Protein AF-A0A9N9WF52-F1 (afdb_monomer)

Radius of gyration: 30.39 Å; Cα contacts (8 Å, |Δi|>4): 23; chains: 1; bounding box: 64×26×77 Å

Foldseek 3Di:
DVVVVVVVVVVVVVVVVVVVVVVVCVVVDPDDDPVVVVVVVVVVVVVVVVVVVVVVVVVVVVVVVVVVVVVCVVCVLPDDDPDDDDDPPDPQLVVVQCCCCVPVVPVPDDSVSDPDDDDPDDDDPDDDD

pLDDT: mean 79.46, std 14.53, range [33.12, 94.94]

Secondary structure (DSSP, 8-state):
-HHHHHHHHHHHHHHHHHHHHHHHHHHH--S---HHHHHHHHHHHHHHHHHHHHHHHHHHHHHHHHHHHHHHHHHTT-----SPPP-TT--HHHHHHHHHHHHH--TT--GGG-S----S---------

Structure (mmCIF, N/CA/C/O backbone):
data_AF-A0A9N9WF52-F1
#
_entry.id   AF-A0A9N9WF52-F1
#
loop_
_atom_site.group_PDB
_atom_site.id
_atom_site.type_symbol
_atom_site.label_atom_id
_atom_site.label_alt_id
_atom_site.label_comp_id
_atom_site.label_asym_id
_atom_site.label_entity_id
_atom_site.label_seq_id
_atom_site.pdbx_PDB_ins_code
_atom_site.Cartn_x
_atom_site.Cartn_y
_atom_site.Cartn_z
_atom_site.occupancy
_atom_site.B_iso_or_equiv
_atom_site.auth_seq_id
_atom_site.auth_comp_id
_atom_site.auth_asym_id
_atom_site.auth_atom_id
_atom_site.pdbx_PDB_model_num
ATOM 1 N N . MET A 1 1 ? 14.860 -6.849 -2.925 1.00 51.31 1 MET A N 1
ATOM 2 C CA . MET A 1 1 ? 15.514 -5.524 -3.019 1.00 51.31 1 MET A CA 1
ATOM 3 C C . MET A 1 1 ? 16.869 -5.654 -3.704 1.00 51.31 1 MET A C 1
ATOM 5 O O . MET A 1 1 ? 17.063 -4.982 -4.703 1.00 51.31 1 MET A O 1
ATOM 9 N N . GLU A 1 2 ? 17.735 -6.578 -3.273 1.00 57.31 2 GLU A N 1
ATOM 10 C CA . GLU A 1 2 ? 19.060 -6.817 -3.891 1.00 57.31 2 GLU A CA 1
ATOM 11 C C . GLU A 1 2 ? 19.000 -7.177 -5.386 1.00 57.31 2 GLU A C 1
ATOM 13 O O . GLU A 1 2 ? 19.694 -6.567 -6.188 1.00 57.31 2 GLU A O 1
ATOM 18 N N . VAL A 1 3 ? 18.075 -8.053 -5.795 1.00 67.62 3 VAL A N 1
ATOM 19 C CA . VAL A 1 3 ? 17.889 -8.436 -7.214 1.00 67.62 3 VAL A CA 1
ATOM 20 C C . VAL A 1 3 ? 17.524 -7.241 -8.114 1.00 67.62 3 VAL A C 1
ATOM 22 O O . VAL A 1 3 ? 17.918 -7.179 -9.277 1.00 67.62 3 VAL A O 1
ATOM 25 N N . LEU A 1 4 ? 16.783 -6.261 -7.583 1.00 61.62 4 LEU A N 1
ATOM 26 C CA . LEU A 1 4 ? 16.420 -5.049 -8.326 1.00 61.62 4 LEU A CA 1
ATOM 27 C C . LEU A 1 4 ? 17.634 -4.121 -8.468 1.00 61.62 4 LEU A C 1
ATOM 29 O O . LEU A 1 4 ? 17.856 -3.542 -9.528 1.00 61.62 4 LEU A O 1
ATOM 33 N N . GLN A 1 5 ? 18.436 -4.015 -7.408 1.00 65.75 5 GLN A N 1
ATOM 34 C CA . GLN A 1 5 ? 19.666 -3.232 -7.399 1.00 65.75 5 GLN A CA 1
ATOM 35 C C . GLN A 1 5 ? 20.694 -3.804 -8.384 1.00 65.75 5 GLN A C 1
ATOM 37 O O . GLN A 1 5 ? 21.250 -3.050 -9.179 1.00 65.75 5 GLN A O 1
ATOM 42 N N . GLU A 1 6 ? 20.873 -5.127 -8.414 1.00 71.69 6 GLU A N 1
ATOM 43 C CA . GLU A 1 6 ? 21.695 -5.804 -9.424 1.00 71.69 6 GLU A CA 1
ATOM 44 C C . GLU A 1 6 ? 21.176 -5.562 -10.844 1.00 71.69 6 GLU A C 1
ATOM 46 O O . GLU A 1 6 ? 21.962 -5.283 -11.747 1.00 71.69 6 GLU A O 1
ATOM 51 N N . SER A 1 7 ? 19.856 -5.608 -11.053 1.00 72.88 7 SER A N 1
ATOM 52 C CA . SER A 1 7 ? 19.269 -5.348 -12.370 1.00 72.88 7 SER A CA 1
ATOM 53 C C . SER A 1 7 ? 19.518 -3.916 -12.849 1.00 72.88 7 SER A C 1
ATOM 55 O O . SER A 1 7 ? 19.774 -3.719 -14.035 1.00 72.88 7 SER A O 1
ATOM 57 N N . ILE A 1 8 ? 19.452 -2.922 -11.959 1.00 76.00 8 ILE A N 1
ATOM 58 C CA . ILE A 1 8 ? 19.706 -1.512 -12.294 1.00 76.00 8 ILE A CA 1
ATOM 59 C C . ILE A 1 8 ? 21.193 -1.282 -12.577 1.00 76.00 8 ILE A C 1
ATOM 61 O O . ILE A 1 8 ? 21.525 -0.636 -13.568 1.00 76.00 8 ILE A O 1
ATOM 65 N N . LEU A 1 9 ? 22.086 -1.855 -11.763 1.00 74.25 9 LEU A N 1
ATOM 66 C CA . LEU A 1 9 ? 23.533 -1.769 -11.979 1.00 74.25 9 LEU A CA 1
ATOM 67 C C . LEU A 1 9 ? 23.942 -2.418 -13.303 1.00 74.25 9 LEU A C 1
ATOM 69 O O . LEU A 1 9 ? 24.728 -1.852 -14.059 1.00 74.25 9 LEU A O 1
ATOM 73 N N . LYS A 1 10 ? 23.348 -3.568 -13.630 1.00 76.94 10 LYS A N 1
ATOM 74 C CA . LYS A 1 10 ? 23.577 -4.245 -14.906 1.00 76.94 10 LYS A CA 1
ATOM 75 C C . LYS A 1 10 ? 23.068 -3.421 -16.089 1.00 76.94 10 LYS A C 1
ATOM 77 O O . LYS A 1 10 ? 23.737 -3.354 -17.115 1.00 76.94 10 LYS A O 1
ATOM 82 N N . LEU A 1 11 ? 21.919 -2.758 -15.945 1.00 75.25 11 LEU A N 1
ATOM 83 C CA . LEU A 1 11 ? 21.385 -1.866 -16.977 1.00 75.25 11 LEU A CA 1
ATOM 84 C C . LEU A 1 11 ? 22.291 -0.644 -17.192 1.00 75.25 11 LEU A C 1
ATOM 86 O O . LEU A 1 11 ? 22.542 -0.259 -18.330 1.00 75.25 11 LEU A O 1
ATOM 90 N N . GLN A 1 12 ? 22.806 -0.067 -16.103 1.00 76.88 12 GLN A N 1
ATOM 91 C CA . GLN A 1 12 ? 23.762 1.038 -16.140 1.00 76.88 12 GLN A CA 1
ATOM 92 C C . GLN A 1 12 ? 25.065 0.619 -16.828 1.00 76.88 12 GLN A C 1
ATOM 94 O O . GLN A 1 12 ? 25.570 1.358 -17.665 1.00 76.88 12 GLN A O 1
ATOM 99 N N . GLN A 1 13 ? 25.587 -0.569 -16.520 1.00 76.88 13 GLN A N 1
ATOM 100 C CA . GLN A 1 13 ? 26.801 -1.088 -17.146 1.00 76.88 13 GLN A CA 1
ATOM 101 C C . GLN A 1 13 ? 26.622 -1.278 -18.658 1.00 76.88 13 GLN A C 1
ATOM 103 O O . GLN A 1 13 ? 27.438 -0.784 -19.430 1.00 76.88 13 GLN A O 1
ATOM 108 N N . ILE A 1 14 ? 25.516 -1.904 -19.078 1.00 80.69 14 ILE A N 1
ATOM 109 C CA . ILE A 1 14 ? 25.182 -2.090 -20.500 1.00 80.69 14 ILE A CA 1
ATOM 110 C C . ILE A 1 14 ? 25.032 -0.737 -21.209 1.00 80.69 14 ILE A C 1
ATOM 112 O O . ILE A 1 14 ? 25.442 -0.590 -22.357 1.00 80.69 14 ILE A O 1
ATOM 116 N N . PHE A 1 15 ? 24.444 0.257 -20.538 1.00 74.44 15 PHE A N 1
ATOM 117 C CA . PHE A 1 15 ? 24.295 1.604 -21.083 1.00 74.44 15 PHE A CA 1
ATOM 118 C C . PHE A 1 15 ? 25.648 2.271 -21.337 1.00 74.44 15 PHE A C 1
ATOM 120 O O . PHE A 1 15 ? 25.869 2.791 -22.429 1.00 74.44 15 PHE A O 1
ATOM 127 N N . THR A 1 16 ? 26.543 2.238 -20.349 1.00 75.81 16 THR A N 1
ATOM 128 C CA . THR A 1 16 ? 27.881 2.824 -20.473 1.00 75.81 16 THR A CA 1
ATOM 129 C C . THR A 1 16 ? 28.676 2.128 -21.574 1.00 75.81 16 THR A C 1
ATOM 131 O O . THR A 1 16 ? 29.196 2.810 -22.448 1.00 75.81 16 THR A O 1
ATOM 134 N N . GLU A 1 17 ? 28.670 0.790 -21.618 1.00 78.88 17 GLU A N 1
ATOM 135 C CA . GLU A 1 17 ? 29.338 0.023 -22.681 1.00 78.88 17 GLU A CA 1
ATOM 136 C C . GLU A 1 17 ? 28.815 0.389 -24.071 1.00 78.88 17 GLU A C 1
ATOM 138 O O . GLU A 1 17 ? 29.600 0.682 -24.968 1.00 78.88 17 GLU A O 1
ATOM 143 N N . LYS A 1 18 ? 27.490 0.433 -24.261 1.00 77.69 18 LYS A N 1
ATOM 144 C CA . LYS A 1 18 ? 26.905 0.749 -25.572 1.00 77.69 18 LYS A CA 1
ATOM 145 C C . LYS A 1 18 ? 27.156 2.193 -26.004 1.00 77.69 18 LYS A C 1
ATOM 147 O O . LYS A 1 18 ? 27.287 2.451 -27.198 1.00 77.69 18 LYS A O 1
ATOM 152 N N . MET A 1 19 ? 27.226 3.130 -25.059 1.00 73.25 19 MET A N 1
ATOM 153 C CA . MET A 1 19 ? 27.572 4.524 -25.343 1.00 73.25 19 MET A CA 1
ATOM 154 C C . MET A 1 19 ? 29.058 4.706 -25.663 1.00 73.25 19 MET A C 1
ATOM 156 O O . MET A 1 19 ? 29.375 5.483 -26.564 1.00 73.25 19 MET A O 1
ATOM 160 N N . ASP A 1 20 ? 29.944 3.989 -24.972 1.00 73.69 20 ASP A N 1
ATOM 161 C CA . ASP A 1 20 ? 31.388 4.015 -25.223 1.00 73.69 20 ASP A CA 1
ATOM 162 C C . ASP A 1 20 ? 31.729 3.363 -26.573 1.00 73.69 20 ASP A C 1
ATOM 164 O O . ASP A 1 20 ? 32.496 3.933 -27.351 1.00 73.69 20 ASP A O 1
ATOM 168 N N . GLU A 1 21 ? 31.102 2.224 -26.902 1.00 75.38 21 GLU A N 1
ATOM 169 C CA . GLU A 1 21 ? 31.198 1.584 -28.225 1.00 75.38 21 GLU A CA 1
ATOM 170 C C . GLU A 1 21 ? 30.766 2.558 -29.331 1.00 75.38 21 GLU A C 1
ATOM 172 O O . GLU A 1 21 ? 31.518 2.813 -30.272 1.00 75.38 21 GLU A O 1
ATOM 177 N N . TYR A 1 22 ? 29.598 3.187 -29.172 1.00 69.00 22 TYR A N 1
ATOM 178 C CA . TYR A 1 22 ? 29.086 4.158 -30.136 1.00 69.00 22 TYR A CA 1
ATOM 179 C C . TYR A 1 22 ? 29.993 5.391 -30.277 1.00 69.00 22 TYR A C 1
ATOM 181 O O . TYR A 1 22 ? 30.235 5.861 -31.389 1.00 69.00 22 TYR A O 1
ATOM 189 N N . GLN A 1 23 ? 30.525 5.930 -29.173 1.00 66.19 23 GLN A N 1
ATOM 190 C CA . GLN A 1 23 ? 31.466 7.054 -29.228 1.00 66.19 23 GLN A CA 1
ATOM 191 C C . GLN A 1 23 ? 32.773 6.679 -29.930 1.00 66.19 23 GLN A C 1
ATOM 193 O O . GLN A 1 23 ? 33.295 7.491 -30.698 1.00 66.19 23 GLN A O 1
ATOM 198 N N . SER A 1 24 ? 33.287 5.470 -29.698 1.00 69.69 24 SER A N 1
ATOM 199 C CA . SER A 1 24 ? 34.500 4.969 -30.347 1.00 69.69 24 SER A CA 1
ATOM 200 C C . SER A 1 24 ? 34.308 4.818 -31.859 1.00 69.69 24 SER A C 1
ATOM 202 O O . SER A 1 24 ? 35.123 5.318 -32.638 1.00 69.69 24 SER A O 1
ATOM 204 N N . GLU A 1 25 ? 33.187 4.231 -32.287 1.00 67.25 25 GLU A N 1
ATOM 205 C CA . GLU A 1 25 ? 32.834 4.095 -33.705 1.00 67.25 25 GLU A CA 1
ATOM 206 C C . GLU A 1 25 ? 32.652 5.459 -34.386 1.00 67.25 25 GLU A C 1
ATOM 208 O O . GLU A 1 25 ? 33.129 5.672 -35.501 1.00 67.25 25 GLU A O 1
ATOM 213 N N . LEU A 1 26 ? 32.035 6.424 -33.698 1.00 62.59 26 LEU A N 1
ATOM 214 C CA . LEU A 1 26 ? 31.806 7.770 -34.227 1.00 62.59 26 LEU A CA 1
ATOM 215 C C . LEU A 1 26 ? 33.108 8.576 -34.365 1.00 62.59 26 LEU A C 1
ATOM 217 O O . LEU A 1 26 ? 33.262 9.331 -35.325 1.00 62.59 26 LEU A O 1
ATOM 221 N N . GLN A 1 27 ? 34.065 8.393 -33.449 1.00 64.56 27 GLN A N 1
ATOM 222 C CA . GLN A 1 27 ? 35.400 8.995 -33.544 1.00 64.56 27 GLN A CA 1
ATOM 223 C C . GLN A 1 27 ? 36.259 8.354 -34.643 1.00 64.56 27 GLN A C 1
ATOM 225 O O . GLN A 1 27 ? 37.050 9.051 -35.279 1.00 64.56 27 GLN A O 1
ATOM 230 N N . ALA A 1 28 ? 36.085 7.056 -34.904 1.00 65.81 28 ALA A N 1
ATOM 231 C CA . ALA A 1 28 ? 36.794 6.345 -35.965 1.00 65.81 28 ALA A CA 1
ATOM 232 C C . ALA A 1 28 ? 36.250 6.640 -37.384 1.00 65.81 28 ALA A C 1
ATOM 234 O O . ALA A 1 28 ? 36.966 6.448 -38.365 1.00 65.81 28 ALA A O 1
ATOM 235 N N . ALA A 1 29 ? 35.005 7.119 -37.515 1.00 60.59 29 ALA A N 1
ATOM 236 C CA . ALA A 1 29 ? 34.258 7.170 -38.779 1.00 60.59 29 ALA A CA 1
ATOM 237 C C . ALA A 1 29 ? 34.362 8.464 -39.628 1.00 60.59 29 ALA A C 1
ATOM 239 O O . ALA A 1 29 ? 33.526 8.676 -40.510 1.00 60.59 29 ALA A O 1
ATOM 240 N N . CYS A 1 30 ? 35.363 9.334 -39.459 1.00 47.66 30 CYS A N 1
ATOM 241 C CA . CYS A 1 30 ? 35.592 10.421 -40.434 1.00 47.66 30 CYS A CA 1
ATOM 242 C C . CYS A 1 30 ? 36.616 9.991 -41.509 1.00 47.66 30 CYS A C 1
ATOM 244 O O . CYS A 1 30 ? 37.749 9.687 -41.137 1.00 47.66 30 CYS A O 1
ATOM 246 N N . PRO A 1 31 ? 36.275 9.994 -42.825 1.00 53.56 31 PRO A N 1
ATOM 247 C CA . PRO A 1 31 ? 35.392 10.962 -43.480 1.00 53.56 31 PRO A CA 1
ATOM 248 C C . PRO A 1 31 ? 34.101 10.388 -44.109 1.00 53.56 31 PRO A C 1
ATOM 250 O O . PRO A 1 31 ? 34.071 9.325 -44.722 1.00 53.56 31 PRO A O 1
ATOM 253 N N . SER A 1 32 ? 33.049 11.211 -44.030 1.00 53.03 32 SER A N 1
ATOM 254 C CA . SER A 1 32 ? 31.663 11.035 -44.501 1.00 53.03 32 SER A CA 1
ATOM 255 C C . SER A 1 32 ? 30.871 9.909 -43.814 1.00 53.03 32 SER A C 1
ATOM 257 O O . SER A 1 32 ? 30.877 8.768 -44.275 1.00 53.03 32 SER A O 1
ATOM 259 N N . PRO A 1 33 ? 30.122 10.211 -42.735 1.00 56.72 33 PRO A N 1
ATOM 260 C CA . PRO A 1 33 ? 29.195 9.238 -42.184 1.00 56.72 33 PRO A CA 1
ATOM 261 C C . PRO A 1 33 ? 28.122 8.978 -43.240 1.00 56.72 33 PRO A C 1
ATOM 263 O O . PRO A 1 33 ? 27.500 9.917 -43.747 1.00 56.72 33 PRO A O 1
ATOM 266 N N . ASN A 1 34 ? 27.879 7.714 -43.583 1.00 61.81 34 ASN A N 1
ATOM 267 C CA . ASN A 1 34 ? 26.667 7.364 -44.306 1.00 61.81 34 ASN A CA 1
ATOM 268 C C . ASN A 1 34 ? 25.501 7.676 -43.358 1.00 61.81 34 ASN A C 1
ATOM 270 O O . ASN A 1 34 ? 25.157 6.881 -42.492 1.00 61.81 34 ASN A O 1
ATOM 274 N N . ILE A 1 35 ? 24.939 8.882 -43.477 1.00 61.44 35 ILE A N 1
ATOM 275 C CA . ILE A 1 35 ? 23.925 9.468 -42.582 1.00 61.44 35 ILE A CA 1
ATOM 276 C C . ILE A 1 35 ? 22.765 8.493 -42.309 1.00 61.44 35 ILE A C 1
ATOM 278 O O . ILE A 1 35 ? 22.098 8.583 -41.281 1.00 61.44 35 ILE A O 1
ATOM 282 N N . ASN A 1 36 ? 22.527 7.550 -43.219 1.00 62.25 36 ASN A N 1
ATOM 283 C CA . ASN A 1 36 ? 21.487 6.542 -43.109 1.00 62.25 36 ASN A CA 1
ATOM 284 C C . ASN A 1 36 ? 21.783 5.446 -42.069 1.00 62.25 36 ASN A C 1
ATOM 286 O O . ASN A 1 36 ? 20.846 5.058 -41.376 1.00 62.25 36 ASN A O 1
ATOM 290 N N . SER A 1 37 ? 23.033 4.989 -41.902 1.00 67.81 37 SER A N 1
ATOM 291 C CA . SER A 1 37 ? 23.375 3.999 -40.862 1.00 67.81 37 SER A CA 1
ATOM 292 C C . SER A 1 37 ? 23.352 4.629 -39.470 1.00 67.81 37 SER A C 1
ATOM 294 O O . SER A 1 37 ? 22.735 4.109 -38.549 1.00 67.81 37 SER A O 1
ATOM 296 N N . LEU A 1 38 ? 23.874 5.849 -39.340 1.00 69.81 38 LEU A N 1
ATOM 297 C CA . LEU A 1 38 ? 23.817 6.589 -38.077 1.00 69.81 38 LEU A CA 1
ATOM 298 C C . LEU A 1 38 ? 22.369 6.837 -37.615 1.00 69.81 38 LEU A C 1
ATOM 300 O O . LEU A 1 38 ? 22.050 6.762 -36.429 1.00 69.81 38 LEU A O 1
ATOM 304 N N . LYS A 1 39 ? 21.462 7.105 -38.565 1.00 67.19 39 LYS A N 1
ATOM 305 C CA . LYS A 1 39 ? 20.026 7.231 -38.288 1.00 67.19 39 LYS A CA 1
ATOM 306 C C . LYS A 1 39 ? 19.396 5.909 -37.847 1.00 67.19 39 LYS A C 1
ATOM 308 O O . LYS A 1 39 ? 18.537 5.947 -36.965 1.00 67.19 39 LYS A O 1
ATOM 313 N N . SER A 1 40 ? 19.781 4.771 -38.435 1.00 72.88 40 SER A N 1
ATOM 314 C CA . SER A 1 40 ? 19.255 3.467 -38.012 1.00 72.88 40 SER A CA 1
ATOM 315 C C . SER A 1 40 ? 19.727 3.099 -36.612 1.00 72.88 40 SER A C 1
ATOM 317 O O . SER A 1 40 ? 18.905 2.682 -35.797 1.00 72.88 40 SER A O 1
ATOM 319 N N . ASP A 1 41 ? 20.997 3.345 -36.301 1.00 75.69 41 ASP A N 1
ATOM 320 C CA . ASP A 1 41 ? 21.586 2.992 -35.007 1.00 75.69 41 ASP A CA 1
ATOM 321 C C . ASP A 1 41 ? 21.012 3.871 -33.895 1.00 75.69 41 ASP A C 1
ATOM 323 O O . ASP A 1 41 ? 20.573 3.372 -32.857 1.00 75.69 41 ASP A O 1
ATOM 327 N N . PHE A 1 42 ? 20.868 5.175 -34.154 1.00 74.44 42 PHE A N 1
ATOM 328 C CA . PHE A 1 42 ? 20.183 6.082 -33.236 1.00 74.44 42 PHE A CA 1
ATOM 329 C C . PHE A 1 42 ? 18.710 5.702 -33.035 1.00 74.44 42 PHE A C 1
ATOM 331 O O . PHE A 1 42 ? 18.197 5.777 -31.919 1.00 74.44 42 PHE A O 1
ATOM 338 N N . SER A 1 43 ? 18.012 5.281 -34.095 1.00 72.31 43 SER A N 1
ATOM 339 C CA . SER A 1 43 ? 16.627 4.816 -33.983 1.00 72.31 43 SER A CA 1
ATOM 340 C C . SER A 1 43 ? 16.526 3.551 -33.131 1.00 72.31 43 SER A C 1
ATOM 342 O O . SER A 1 43 ? 15.649 3.470 -32.273 1.00 72.31 43 SER A O 1
ATOM 344 N N . ALA A 1 44 ? 17.420 2.581 -33.336 1.00 76.88 44 ALA A N 1
ATOM 345 C CA . ALA A 1 44 ? 17.463 1.348 -32.558 1.00 76.88 44 ALA A CA 1
ATOM 346 C C . ALA A 1 44 ? 17.765 1.631 -31.079 1.00 76.88 44 ALA A C 1
ATOM 348 O O . ALA A 1 44 ? 17.049 1.154 -30.197 1.00 76.88 44 ALA A O 1
ATOM 349 N N . PHE A 1 45 ? 18.757 2.483 -30.810 1.00 80.31 45 PHE A N 1
ATOM 350 C CA . PHE A 1 45 ? 19.101 2.922 -29.462 1.00 80.31 45 PHE A CA 1
ATOM 351 C C . PHE A 1 45 ? 17.937 3.648 -28.786 1.00 80.31 45 PHE A C 1
ATOM 353 O O . PHE A 1 45 ? 17.555 3.320 -27.663 1.00 80.31 45 PHE A O 1
ATOM 360 N N . ARG A 1 46 ? 17.305 4.595 -29.486 1.00 77.56 46 ARG A N 1
ATOM 361 C CA . ARG A 1 46 ? 16.137 5.316 -28.977 1.00 77.56 46 ARG A CA 1
ATOM 362 C C . ARG A 1 46 ? 15.014 4.344 -28.617 1.00 77.56 46 ARG A C 1
ATOM 364 O O . ARG A 1 46 ? 14.485 4.427 -27.511 1.00 77.56 46 ARG A O 1
ATOM 371 N N . SER A 1 47 ? 14.669 3.413 -29.504 1.00 75.31 47 SER A N 1
ATOM 372 C CA . SER A 1 47 ? 13.644 2.397 -29.236 1.00 75.31 47 SER A CA 1
ATOM 373 C C . SER A 1 47 ? 13.989 1.525 -28.029 1.00 75.31 47 SER A C 1
ATOM 375 O O . SER A 1 47 ? 13.112 1.249 -27.208 1.00 75.31 47 SER A O 1
ATOM 377 N N . PHE A 1 48 ? 15.257 1.147 -27.869 1.00 84.50 48 PHE A N 1
ATOM 378 C CA . PHE A 1 48 ? 15.726 0.414 -26.698 1.00 84.50 48 PHE A CA 1
ATOM 379 C C . PHE A 1 48 ? 15.541 1.219 -25.402 1.00 84.50 48 PHE A C 1
ATOM 381 O O . PHE A 1 48 ? 14.939 0.714 -24.454 1.00 84.50 48 PHE A O 1
ATOM 388 N N . ILE A 1 49 ? 15.959 2.490 -25.376 1.00 81.12 49 ILE A N 1
ATOM 389 C CA . ILE A 1 49 ? 15.805 3.368 -24.206 1.00 81.12 49 ILE A CA 1
ATOM 390 C C . ILE A 1 49 ? 14.332 3.565 -23.845 1.00 81.12 49 ILE A C 1
ATOM 392 O O . ILE A 1 49 ? 13.966 3.439 -22.678 1.00 81.12 49 ILE A O 1
ATOM 396 N N . PHE A 1 50 ? 13.463 3.822 -24.826 1.00 77.00 50 PHE A N 1
ATOM 397 C CA . PHE A 1 50 ? 12.028 3.958 -24.566 1.00 77.00 50 PHE A CA 1
ATOM 398 C C . PHE A 1 50 ? 11.417 2.666 -24.015 1.00 77.00 50 PHE A C 1
ATOM 400 O O . PHE A 1 50 ? 10.605 2.728 -23.096 1.00 77.00 50 PHE A O 1
ATOM 407 N N . THR A 1 51 ? 11.853 1.505 -24.508 1.00 80.00 51 THR A N 1
ATOM 408 C CA . THR A 1 51 ? 11.408 0.203 -23.991 1.00 80.00 51 THR A CA 1
ATOM 409 C C . THR A 1 51 ? 11.863 -0.004 -22.545 1.00 80.00 51 THR A C 1
ATOM 411 O O . THR A 1 51 ? 11.068 -0.411 -21.698 1.00 80.00 51 THR A O 1
ATOM 414 N N . ALA A 1 52 ? 13.117 0.330 -22.228 1.00 84.75 52 ALA A N 1
ATOM 415 C CA . ALA A 1 52 ? 13.653 0.229 -20.873 1.00 84.75 52 ALA A CA 1
ATOM 416 C C . ALA A 1 52 ? 12.937 1.177 -19.894 1.00 84.75 52 ALA A C 1
ATOM 418 O O . ALA A 1 52 ? 12.556 0.763 -18.799 1.00 84.75 52 ALA A O 1
ATOM 419 N N . LEU A 1 53 ? 12.683 2.427 -20.299 1.00 80.19 53 LEU A N 1
ATOM 420 C CA . LEU A 1 53 ? 11.932 3.396 -19.495 1.00 80.19 53 LEU A CA 1
ATOM 421 C C . LEU A 1 53 ? 10.480 2.957 -19.278 1.00 80.19 53 LEU A C 1
ATOM 423 O O . LEU A 1 53 ? 9.966 3.081 -18.167 1.00 80.19 53 LEU A O 1
ATOM 427 N N . GLN A 1 54 ? 9.833 2.401 -20.303 1.00 77.25 54 GLN A N 1
ATOM 428 C CA . GLN A 1 54 ? 8.478 1.867 -20.185 1.00 77.25 54 GLN A CA 1
ATOM 429 C C . GLN A 1 54 ? 8.427 0.679 -19.215 1.00 77.25 54 GLN A C 1
ATOM 431 O O . GLN A 1 54 ? 7.526 0.610 -18.379 1.00 77.25 54 GLN A O 1
ATOM 436 N N . ALA A 1 55 ? 9.411 -0.222 -19.273 1.00 83.06 55 ALA A N 1
ATOM 437 C CA . ALA A 1 55 ? 9.516 -1.338 -18.339 1.00 83.06 55 ALA A CA 1
ATOM 438 C C . ALA A 1 55 ? 9.712 -0.853 -16.893 1.00 83.06 55 ALA A C 1
ATOM 440 O O . ALA A 1 55 ? 9.033 -1.338 -15.989 1.00 83.06 55 ALA A O 1
ATOM 441 N N . LEU A 1 56 ? 10.574 0.146 -16.668 1.00 87.75 56 LEU A N 1
ATOM 442 C CA . LEU A 1 56 ? 10.762 0.754 -15.346 1.00 87.75 56 LEU A CA 1
ATOM 443 C C . LEU A 1 56 ? 9.475 1.407 -14.833 1.00 87.75 56 LEU A C 1
ATOM 445 O O . LEU A 1 56 ? 9.087 1.183 -13.688 1.00 87.75 56 LEU A O 1
ATOM 449 N N . GLN A 1 57 ? 8.771 2.161 -15.679 1.00 84.00 57 GLN A N 1
ATOM 450 C CA . GLN A 1 57 ? 7.494 2.774 -15.314 1.00 84.00 57 GLN A CA 1
ATOM 451 C C . GLN A 1 57 ? 6.458 1.717 -14.899 1.00 84.00 57 GLN A C 1
ATOM 453 O O . GLN A 1 57 ? 5.772 1.885 -13.890 1.00 84.00 57 GLN A O 1
ATOM 458 N N . GLN A 1 58 ? 6.368 0.610 -15.641 1.00 85.94 58 GLN A N 1
ATOM 459 C CA . GLN A 1 58 ? 5.482 -0.505 -15.305 1.00 85.94 58 GLN A CA 1
ATOM 460 C C . GLN A 1 58 ? 5.874 -1.170 -13.981 1.00 85.94 58 GLN A C 1
ATOM 462 O O . GLN A 1 58 ? 5.005 -1.440 -13.156 1.00 85.94 58 GLN A O 1
ATOM 467 N N . GLN A 1 59 ? 7.169 -1.393 -13.743 1.00 86.81 59 GLN A N 1
ATOM 468 C CA . GLN A 1 59 ? 7.663 -1.971 -12.490 1.00 86.81 59 GLN A CA 1
ATOM 469 C C . GLN A 1 59 ? 7.344 -1.087 -11.281 1.00 86.81 59 GLN A C 1
ATOM 471 O O . GLN A 1 59 ? 6.891 -1.599 -10.258 1.00 86.81 59 GLN A O 1
ATOM 476 N N . VAL A 1 60 ? 7.516 0.234 -11.398 1.00 91.81 60 VAL A N 1
ATOM 477 C CA . VAL A 1 60 ? 7.133 1.187 -10.343 1.00 91.81 60 VAL A CA 1
ATOM 478 C C . VAL A 1 60 ? 5.626 1.130 -10.082 1.00 91.81 60 VAL A C 1
ATOM 480 O O . VAL A 1 60 ? 5.212 1.091 -8.925 1.00 91.81 60 VAL A O 1
ATOM 483 N N . GLY A 1 61 ? 4.808 1.052 -11.135 1.00 90.62 61 GLY A N 1
ATOM 484 C CA . GLY A 1 61 ? 3.357 0.892 -11.002 1.00 90.62 61 GLY A CA 1
ATOM 485 C C . GLY A 1 61 ? 2.962 -0.392 -10.264 1.00 90.62 61 GLY A C 1
ATOM 486 O O . GLY A 1 61 ? 2.132 -0.356 -9.356 1.00 90.62 61 GLY A O 1
ATOM 487 N N . LEU A 1 62 ? 3.599 -1.519 -10.594 1.00 93.00 62 LEU A N 1
ATOM 488 C CA . LEU A 1 62 ? 3.369 -2.795 -9.911 1.00 93.00 62 LEU A CA 1
ATOM 489 C C . LEU A 1 62 ? 3.787 -2.744 -8.439 1.00 93.00 62 LEU A C 1
ATOM 491 O O . LEU A 1 62 ? 3.064 -3.248 -7.581 1.00 93.00 62 LEU A O 1
ATOM 495 N N . LEU A 1 63 ? 4.929 -2.123 -8.133 1.00 93.62 63 LEU A N 1
ATOM 496 C CA . LEU A 1 63 ? 5.394 -1.952 -6.757 1.00 93.62 63 LEU A CA 1
ATOM 497 C C . LEU A 1 63 ? 4.423 -1.102 -5.936 1.00 93.62 63 LEU A C 1
ATOM 499 O O . LEU A 1 63 ? 4.080 -1.501 -4.827 1.00 93.62 63 LEU A O 1
ATOM 503 N N . ALA A 1 64 ? 3.936 0.014 -6.484 1.00 92.25 64 ALA A N 1
ATOM 504 C CA . ALA A 1 64 ? 2.938 0.848 -5.817 1.00 92.25 64 ALA A CA 1
ATOM 505 C C . ALA A 1 64 ? 1.677 0.037 -5.477 1.00 92.25 64 ALA A C 1
ATOM 507 O O . ALA A 1 64 ? 1.260 -0.013 -4.322 1.00 92.25 64 ALA A O 1
ATOM 508 N N . GLN A 1 65 ? 1.153 -0.718 -6.447 1.00 93.62 65 GLN A N 1
ATOM 509 C CA . GLN A 1 65 ? -0.010 -1.577 -6.228 1.00 93.62 65 GLN A CA 1
ATOM 510 C C . GLN A 1 65 ? 0.254 -2.670 -5.177 1.00 93.62 65 GLN A C 1
ATOM 512 O O . GLN A 1 65 ? -0.630 -3.028 -4.398 1.00 93.62 65 GLN A O 1
ATOM 517 N N . GLN A 1 66 ? 1.458 -3.243 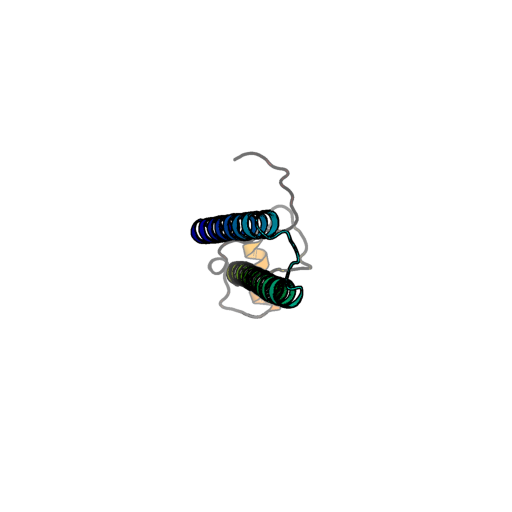-5.146 1.00 93.94 66 GLN A N 1
ATOM 518 C CA . GLN A 1 66 ? 1.824 -4.236 -4.137 1.00 93.94 66 GLN A CA 1
ATOM 519 C C . GLN A 1 66 ? 1.911 -3.632 -2.736 1.00 93.94 66 GLN A C 1
ATOM 521 O O . GLN A 1 66 ? 1.439 -4.265 -1.791 1.00 93.94 66 GLN A O 1
ATOM 526 N N . VAL A 1 67 ? 2.464 -2.425 -2.596 1.00 93.62 67 VAL A N 1
ATOM 527 C CA . VAL A 1 67 ? 2.499 -1.703 -1.316 1.00 93.62 67 VAL A CA 1
ATOM 528 C C . VAL A 1 67 ? 1.080 -1.446 -0.821 1.00 93.62 67 VAL A C 1
ATOM 530 O O . VAL A 1 67 ? 0.768 -1.837 0.304 1.00 93.62 67 VAL A O 1
ATOM 533 N N . ASP A 1 68 ? 0.200 -0.922 -1.676 1.00 91.12 68 ASP A N 1
ATOM 534 C CA . ASP A 1 68 ? -1.207 -0.693 -1.329 1.00 91.12 68 ASP A CA 1
ATOM 535 C C . ASP A 1 68 ? -1.893 -1.993 -0.895 1.00 91.12 68 ASP A C 1
ATOM 537 O O . ASP A 1 68 ? -2.574 -2.049 0.130 1.00 91.12 68 ASP A O 1
ATOM 541 N N . ASN A 1 69 ? -1.670 -3.089 -1.625 1.00 91.25 69 ASN A N 1
ATOM 542 C CA . ASN A 1 69 ? -2.219 -4.396 -1.268 1.00 91.25 69 ASN A CA 1
ATOM 543 C C . ASN A 1 69 ? -1.714 -4.892 0.092 1.00 91.25 69 ASN A C 1
ATOM 545 O O . ASN A 1 69 ? -2.485 -5.474 0.859 1.00 91.25 69 ASN A O 1
ATOM 549 N N . ILE A 1 70 ? -0.434 -4.686 0.408 1.00 92.44 70 ILE A N 1
ATOM 550 C CA . ILE A 1 70 ? 0.145 -5.057 1.704 1.00 92.44 70 ILE A CA 1
ATOM 551 C C . ILE A 1 70 ? -0.458 -4.195 2.816 1.00 92.44 70 ILE A C 1
ATOM 553 O O . ILE A 1 70 ? -0.873 -4.736 3.845 1.00 92.44 70 ILE A O 1
ATOM 557 N N . GLU A 1 71 ? -0.572 -2.886 2.603 1.00 90.19 71 GLU A N 1
ATOM 558 C CA . GLU A 1 71 ? -1.165 -1.953 3.559 1.00 90.19 71 GLU A CA 1
ATOM 559 C C . GLU A 1 71 ? -2.631 -2.315 3.831 1.00 90.19 71 GLU A C 1
ATOM 561 O O . GLU A 1 71 ? -3.012 -2.557 4.981 1.00 90.19 71 GLU A O 1
ATOM 566 N N . MET A 1 72 ? -3.436 -2.491 2.783 1.00 88.50 72 MET A N 1
ATOM 567 C CA . MET A 1 72 ? -4.837 -2.906 2.887 1.00 88.50 72 MET A CA 1
ATOM 568 C C . MET A 1 72 ? -4.974 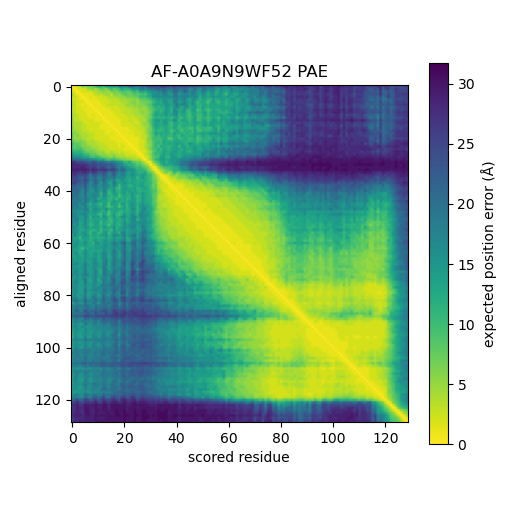-4.277 3.556 1.00 88.50 72 MET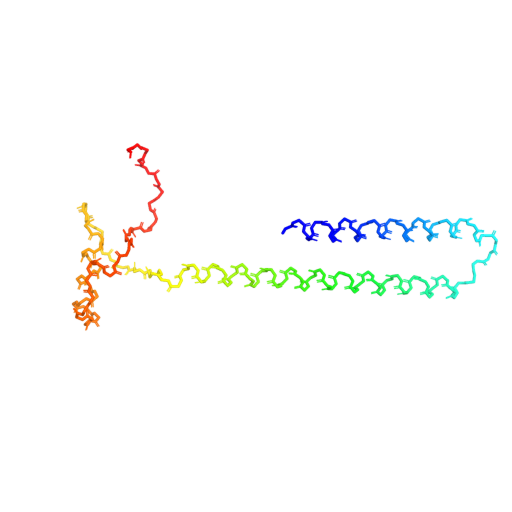 A C 1
ATOM 570 O O . MET A 1 72 ? -5.811 -4.469 4.442 1.00 88.50 72 MET A O 1
ATOM 574 N N . ARG A 1 73 ? -4.105 -5.237 3.217 1.00 89.69 73 ARG A N 1
ATOM 575 C CA . ARG A 1 73 ? -4.097 -6.564 3.846 1.00 89.69 73 ARG A CA 1
ATOM 576 C C . ARG A 1 73 ? -3.723 -6.500 5.323 1.00 89.69 73 ARG A C 1
ATOM 578 O O . ARG A 1 73 ? -4.250 -7.309 6.092 1.00 89.69 73 ARG A O 1
ATOM 585 N N . SER A 1 74 ? -2.840 -5.589 5.726 1.00 86.75 74 SER A N 1
ATOM 586 C CA . SER A 1 74 ? -2.485 -5.383 7.135 1.00 86.75 74 SER A CA 1
ATOM 587 C C . SER A 1 74 ? -3.635 -4.748 7.924 1.00 86.75 74 SER A C 1
ATOM 589 O O . SER A 1 74 ? -3.909 -5.161 9.049 1.00 86.75 74 SER A O 1
ATOM 591 N N . ARG A 1 75 ? -4.387 -3.833 7.298 1.00 87.31 75 ARG A N 1
ATOM 592 C CA . ARG A 1 75 ? -5.535 -3.136 7.899 1.00 87.31 75 ARG A CA 1
ATOM 593 C C . ARG A 1 75 ? -6.855 -3.897 7.825 1.00 87.31 75 ARG A C 1
ATOM 595 O O . ARG A 1 75 ? -7.822 -3.475 8.442 1.00 87.31 75 ARG A O 1
ATOM 602 N N . ARG A 1 76 ? -6.913 -5.049 7.150 1.00 89.69 76 ARG A N 1
ATOM 603 C CA . ARG A 1 76 ? -8.162 -5.810 6.939 1.00 89.69 76 ARG A CA 1
ATOM 604 C C . ARG A 1 76 ? -8.916 -6.221 8.214 1.00 89.69 76 ARG A C 1
ATOM 606 O O . ARG A 1 76 ? -10.079 -6.590 8.129 1.00 89.69 76 ARG A O 1
ATOM 613 N N . LYS A 1 77 ? -8.245 -6.239 9.373 1.00 90.62 77 LYS A N 1
ATOM 614 C CA . LYS A 1 77 ? -8.831 -6.559 10.690 1.00 90.62 77 LYS A CA 1
ATOM 615 C C . LYS A 1 77 ? -8.914 -5.339 11.618 1.00 90.62 77 LYS A C 1
ATOM 617 O O . LYS A 1 77 ? -9.057 -5.500 12.824 1.00 90.62 77 LYS A O 1
ATOM 622 N N . VAL A 1 78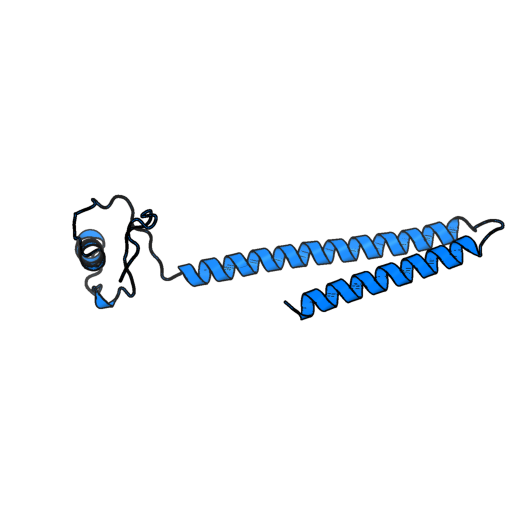 ? -8.760 -4.136 11.073 1.00 90.50 78 VAL A N 1
ATOM 623 C CA . VAL A 1 78 ? -8.816 -2.875 11.813 1.00 90.50 78 VAL A CA 1
ATOM 624 C C . VAL A 1 78 ? -10.110 -2.164 11.440 1.00 90.50 78 VAL A C 1
ATOM 626 O O . VAL A 1 78 ? -10.422 -2.020 10.260 1.00 90.50 78 VAL A O 1
ATOM 629 N N . LEU A 1 79 ? -10.856 -1.716 12.446 1.00 90.25 79 LEU A N 1
ATOM 630 C CA . LEU A 1 79 ? -12.070 -0.924 12.275 1.00 90.25 79 LEU A CA 1
ATOM 631 C C . LEU A 1 79 ? -11.872 0.450 12.907 1.00 90.25 79 LEU A C 1
ATOM 633 O O . LEU A 1 79 ? -11.355 0.561 14.018 1.00 90.25 79 LEU A O 1
ATOM 637 N N . LEU A 1 80 ? -12.307 1.489 12.195 1.00 91.62 80 LEU A N 1
ATOM 638 C CA . LEU A 1 80 ? -12.318 2.859 12.692 1.00 91.62 80 LEU A CA 1
ATOM 639 C C . LEU A 1 80 ? -13.721 3.204 13.175 1.00 91.62 80 LEU A C 1
ATOM 641 O O . LEU A 1 80 ? -14.677 3.178 12.403 1.00 91.62 80 LEU A O 1
ATOM 645 N N . CYS A 1 81 ? -13.832 3.522 14.462 1.00 90.00 81 CYS A N 1
ATOM 646 C CA . CYS A 1 81 ? -15.079 3.960 15.072 1.00 90.00 81 CYS A CA 1
ATOM 647 C C . CYS A 1 81 ? -15.003 5.464 15.342 1.00 90.00 81 CYS A C 1
ATOM 649 O O . CYS A 1 81 ? -14.111 5.929 16.052 1.00 90.00 81 CYS A O 1
ATOM 651 N N . HIS A 1 82 ? -15.944 6.221 14.780 1.00 91.19 82 HIS A N 1
ATOM 652 C CA . HIS A 1 82 ? -16.008 7.677 14.902 1.00 91.19 82 HIS A CA 1
ATOM 653 C C . HIS A 1 82 ? -17.236 8.117 15.701 1.00 91.19 82 HIS A C 1
ATOM 655 O O . HIS A 1 82 ? -18.220 7.387 15.799 1.00 91.19 82 HIS A O 1
ATOM 661 N N . GLY A 1 83 ? -17.182 9.332 16.256 1.00 88.44 83 GLY A N 1
ATOM 662 C CA . GLY A 1 83 ? -18.313 9.933 16.973 1.00 88.44 83 GLY A CA 1
ATOM 663 C C . GLY A 1 83 ? -18.568 9.348 18.363 1.00 88.44 83 GLY A C 1
ATOM 664 O O . GLY A 1 83 ? -19.656 9.519 18.905 1.00 88.44 83 GLY A O 1
ATOM 665 N N . LEU A 1 84 ? -17.583 8.656 18.942 1.00 88.00 84 LEU A N 1
ATOM 666 C CA . LEU A 1 84 ? -17.696 8.102 20.287 1.00 88.00 84 LEU A CA 1
ATOM 667 C C . LEU A 1 84 ? -17.266 9.135 21.331 1.00 88.00 84 LEU A C 1
ATOM 669 O O . LEU A 1 84 ? -16.144 9.643 21.220 1.00 88.00 84 LEU A O 1
ATOM 673 N N . PRO A 1 85 ? -18.097 9.416 22.352 1.00 86.75 85 PRO A N 1
ATOM 674 C CA . PRO A 1 85 ? -17.718 10.319 23.433 1.00 86.75 85 PRO A CA 1
ATOM 675 C C . PRO A 1 85 ? -16.472 9.788 24.147 1.00 86.75 85 PRO A C 1
ATOM 677 O O . PRO A 1 85 ? -16.316 8.576 24.287 1.00 86.75 85 PRO A O 1
ATOM 680 N N . GLU A 1 86 ? -15.574 10.679 24.562 1.00 87.50 86 GLU A N 1
ATOM 681 C CA . 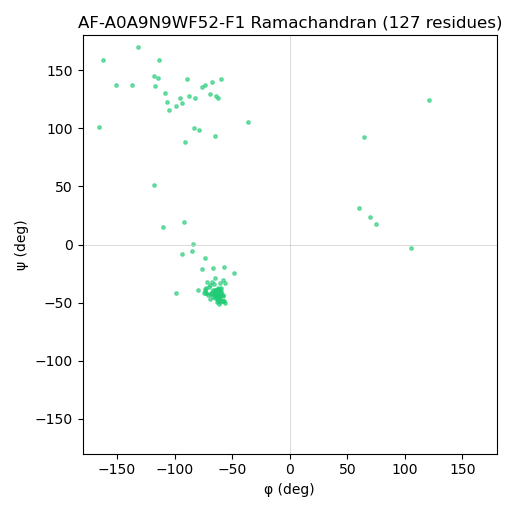GLU A 1 86 ? -14.345 10.319 25.278 1.00 87.50 86 GLU A CA 1
ATOM 682 C C . GLU A 1 86 ? -14.555 10.429 26.786 1.00 87.50 86 GLU A C 1
ATOM 684 O O . GLU A 1 86 ? -14.960 11.478 27.294 1.00 87.50 86 GLU A O 1
ATOM 689 N N . LEU A 1 87 ? -14.261 9.350 27.510 1.00 86.50 87 LEU A N 1
ATOM 690 C CA . LEU A 1 87 ? -14.338 9.303 28.965 1.00 86.50 87 LEU A CA 1
ATOM 691 C C . LEU A 1 87 ? -12.937 9.111 29.566 1.00 86.50 87 LEU A C 1
ATOM 693 O O . LEU A 1 87 ? -12.082 8.408 29.025 1.00 86.50 87 LEU A O 1
ATOM 697 N N . LYS A 1 88 ? -12.676 9.748 30.714 1.00 84.75 88 LYS A N 1
ATOM 698 C CA . LYS A 1 88 ? -11.401 9.576 31.429 1.00 84.75 88 LYS A CA 1
ATOM 699 C C . LYS A 1 88 ? -11.314 8.163 32.008 1.00 84.75 88 LYS A C 1
ATOM 701 O O . LYS A 1 88 ? -12.220 7.746 32.721 1.00 84.75 88 LYS A O 1
ATOM 706 N N . GLY A 1 89 ? -10.202 7.473 31.746 1.00 83.62 89 GLY A N 1
ATOM 707 C CA . GLY A 1 89 ? -9.963 6.114 32.245 1.00 83.62 89 GLY A CA 1
ATOM 708 C C . GLY A 1 89 ? -10.851 5.050 31.596 1.00 83.62 89 GLY A C 1
ATOM 709 O O . GLY A 1 89 ? -11.101 4.021 32.213 1.00 83.62 89 GLY A O 1
ATOM 710 N N . GLU A 1 90 ? -11.366 5.304 30.389 1.00 88.31 90 GLU A N 1
ATOM 711 C CA . GLU A 1 90 ? -12.235 4.352 29.700 1.00 88.31 90 GLU A CA 1
ATOM 712 C C . GLU A 1 90 ? -11.497 3.080 29.269 1.00 88.31 90 GLU A C 1
ATOM 714 O O . GLU A 1 90 ? -10.386 3.129 28.737 1.00 88.31 90 GLU A O 1
ATOM 719 N N . ASP A 1 91 ? -12.165 1.938 29.423 1.00 91.12 91 ASP A N 1
ATOM 720 C CA . ASP A 1 91 ? -11.799 0.729 28.696 1.00 91.12 91 ASP A CA 1
ATOM 721 C C . ASP A 1 91 ? -12.427 0.784 27.301 1.00 91.12 91 ASP A C 1
ATOM 723 O O . ASP A 1 91 ? -13.612 0.501 27.100 1.00 91.12 91 ASP A O 1
ATOM 727 N N . THR A 1 92 ? -11.606 1.163 26.322 1.00 92.25 92 THR A N 1
ATOM 728 C CA . THR A 1 92 ? -12.028 1.262 24.919 1.00 92.25 92 THR A CA 1
ATOM 729 C C . THR A 1 92 ? -12.604 -0.049 24.375 1.00 92.25 92 THR A C 1
ATOM 731 O O . THR A 1 92 ? -13.547 -0.009 23.588 1.00 92.25 92 THR A O 1
ATOM 734 N N . SER A 1 93 ? -12.117 -1.209 24.826 1.00 93.88 93 SER A N 1
ATOM 735 C CA . SER A 1 93 ? -12.609 -2.505 24.351 1.00 93.88 93 SER A CA 1
ATOM 736 C C . SER A 1 93 ? -14.005 -2.798 24.898 1.00 93.88 93 SER A C 1
ATOM 738 O O . SER A 1 93 ? -14.877 -3.241 24.146 1.00 93.88 93 SER A O 1
ATOM 740 N N . ALA A 1 94 ? -14.252 -2.495 26.176 1.00 93.38 94 ALA A N 1
ATOM 741 C CA . ALA A 1 94 ? -15.574 -2.630 26.786 1.00 93.38 94 ALA A CA 1
ATOM 742 C C . ALA A 1 94 ? -16.600 -1.676 26.151 1.00 93.38 94 ALA A C 1
ATOM 744 O O . ALA A 1 94 ? -17.714 -2.095 25.835 1.00 93.38 94 ALA A O 1
ATOM 745 N N . VAL A 1 95 ? -16.210 -0.420 25.897 1.00 93.25 95 VAL A N 1
ATOM 746 C CA . VAL A 1 95 ? -17.064 0.577 25.228 1.00 93.25 95 VAL A CA 1
ATOM 747 C C . VAL A 1 95 ? -17.431 0.130 23.810 1.00 93.25 95 VAL A C 1
ATOM 749 O O . VAL A 1 95 ? -18.595 0.187 23.425 1.00 93.25 95 VAL A O 1
ATOM 752 N N . ILE A 1 96 ? -16.467 -0.351 23.022 1.00 94.00 96 ILE A N 1
ATOM 753 C CA . ILE A 1 96 ? -16.744 -0.848 21.667 1.00 94.00 96 ILE A CA 1
AT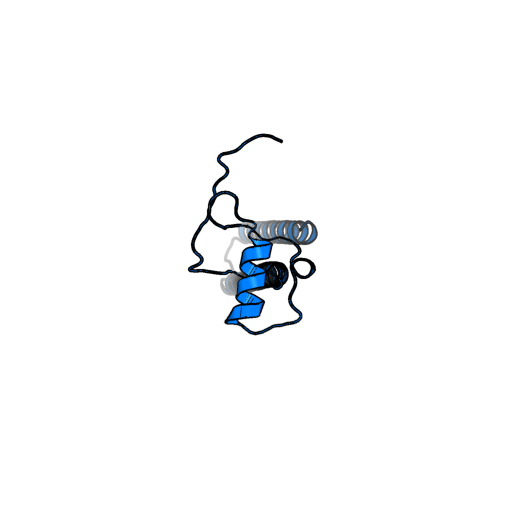OM 754 C C . ILE A 1 96 ? -17.623 -2.100 21.697 1.00 94.00 96 ILE A C 1
ATOM 756 O O . ILE A 1 96 ? -18.547 -2.215 20.892 1.00 94.00 96 ILE A O 1
ATOM 760 N N . THR A 1 97 ? -17.379 -3.008 22.641 1.00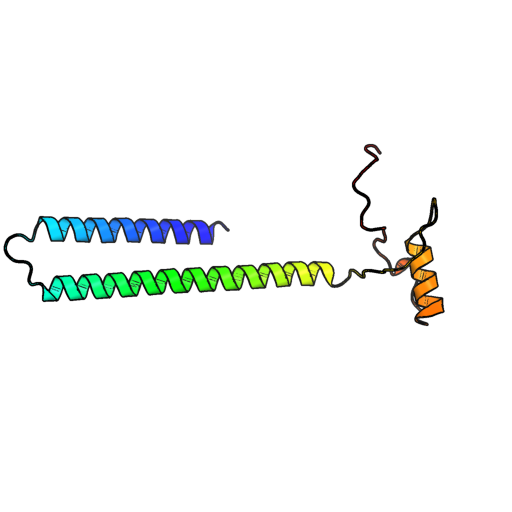 94.88 97 THR A N 1
ATOM 761 C CA . THR A 1 97 ? -18.185 -4.225 22.800 1.00 94.88 97 THR A CA 1
ATOM 762 C C . THR A 1 97 ? -19.641 -3.882 23.093 1.00 94.88 97 THR A C 1
ATOM 764 O O . THR A 1 97 ? -20.523 -4.386 22.399 1.00 94.88 97 THR A O 1
ATOM 767 N N . SER A 1 98 ? -19.910 -2.974 24.039 1.00 93.12 98 SER A N 1
ATOM 768 C CA . SER A 1 98 ? -21.286 -2.561 24.341 1.00 93.12 98 SER A CA 1
ATOM 769 C C . SER A 1 98 ? -21.958 -1.910 23.137 1.00 93.12 98 SER A C 1
ATOM 771 O O . SER A 1 98 ? -23.088 -2.249 22.811 1.00 93.12 98 SER A O 1
ATOM 773 N N . ILE A 1 99 ? -21.257 -1.059 22.384 1.00 92.50 99 ILE A N 1
ATOM 774 C CA . ILE A 1 99 ? -21.815 -0.441 21.175 1.00 92.50 99 ILE A CA 1
ATOM 775 C C . ILE A 1 99 ? -22.165 -1.493 20.117 1.00 92.50 99 ILE A C 1
ATOM 777 O O . ILE A 1 99 ? -23.245 -1.430 19.528 1.00 92.50 99 ILE A O 1
ATOM 781 N N . ILE A 1 100 ? -21.283 -2.457 19.861 1.00 93.06 100 ILE A N 1
ATOM 782 C CA . ILE A 1 100 ? -21.515 -3.496 18.851 1.00 93.06 100 ILE A CA 1
ATOM 783 C C . ILE A 1 100 ? -22.696 -4.391 19.254 1.00 93.06 100 ILE A C 1
ATOM 785 O O . ILE A 1 100 ? -23.580 -4.652 18.434 1.00 93.06 100 ILE A O 1
ATOM 789 N N . VAL A 1 101 ? -22.772 -4.799 20.519 1.00 94.94 101 VAL A N 1
ATOM 790 C CA . VAL A 1 101 ? -23.875 -5.628 21.026 1.00 94.94 101 VAL A CA 1
ATOM 791 C C . VAL A 1 101 ? -25.188 -4.832 21.063 1.00 94.94 101 VAL A C 1
ATOM 793 O O . VAL A 1 101 ? -26.212 -5.284 20.548 1.00 94.94 101 VAL A O 1
ATOM 796 N N . ASP A 1 102 ? -25.172 -3.607 21.590 1.00 93.81 102 ASP A N 1
ATOM 797 C CA . ASP A 1 102 ? -26.386 -2.829 21.845 1.00 93.81 102 ASP A CA 1
ATOM 798 C C . ASP A 1 102 ? -26.935 -2.149 20.593 1.00 93.81 102 ASP A C 1
ATOM 800 O O . ASP A 1 102 ? -28.157 -2.083 20.415 1.00 93.81 102 ASP A O 1
ATOM 804 N N . ARG A 1 103 ? -26.061 -1.622 19.726 1.00 92.25 103 ARG A N 1
ATOM 805 C CA . ARG A 1 103 ? -26.450 -0.842 18.539 1.00 92.25 103 ARG A CA 1
ATOM 806 C C . ARG A 1 103 ? -26.444 -1.669 17.264 1.00 92.25 103 ARG A C 1
ATOM 808 O O . ARG A 1 103 ? -27.370 -1.520 16.473 1.00 92.25 103 ARG A O 1
ATOM 815 N N . LEU A 1 104 ? -25.441 -2.527 17.071 1.00 90.88 104 LEU A N 1
ATOM 816 C CA . LEU A 1 104 ? -25.324 -3.361 15.866 1.00 90.88 104 LEU A CA 1
ATOM 817 C C . LEU A 1 104 ? -25.944 -4.754 16.036 1.00 90.88 104 LEU A C 1
ATOM 819 O O . LEU A 1 104 ? -26.091 -5.466 15.048 1.00 90.88 104 LEU A O 1
ATOM 823 N N . LYS A 1 105 ? -26.361 -5.118 17.259 1.00 93.44 105 LYS A N 1
ATOM 824 C CA . LYS A 1 105 ? -27.063 -6.373 17.577 1.00 93.44 105 LYS A CA 1
ATOM 825 C C . LYS A 1 105 ? -26.264 -7.635 17.241 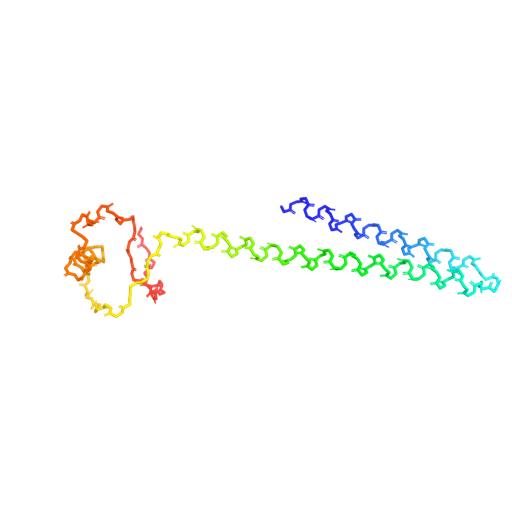1.00 93.44 105 LYS A C 1
ATOM 827 O O . LYS A 1 105 ? -26.843 -8.676 16.942 1.00 93.44 105 LYS A O 1
ATOM 832 N N . VAL A 1 106 ? -24.937 -7.561 17.342 1.00 93.25 106 VAL A N 1
ATOM 833 C CA . VAL A 1 106 ? -24.053 -8.726 17.197 1.00 93.25 106 VAL A CA 1
ATOM 834 C C . VAL A 1 106 ? -23.829 -9.338 18.580 1.00 93.25 106 VAL A C 1
ATOM 836 O O . VAL A 1 106 ? -22.906 -8.953 19.289 1.00 93.25 106 VAL A O 1
ATOM 8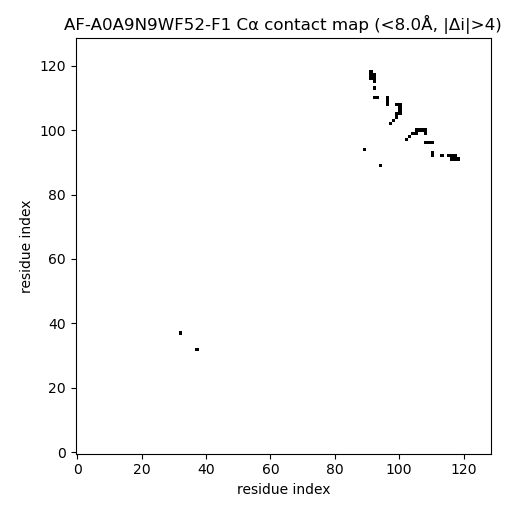39 N N . ALA A 1 107 ? -24.718 -10.249 18.982 1.00 91.44 107 ALA A N 1
ATOM 840 C CA . ALA A 1 107 ? -24.764 -10.791 20.345 1.00 91.44 107 ALA A CA 1
ATOM 841 C C . ALA A 1 107 ? -23.524 -11.614 20.738 1.00 91.44 107 ALA A C 1
ATOM 843 O O . ALA A 1 107 ? -23.147 -11.626 21.905 1.00 91.44 107 ALA A O 1
ATOM 844 N N . ASP A 1 108 ? -22.871 -12.251 19.765 1.00 93.50 108 ASP A N 1
ATOM 845 C CA . ASP A 1 108 ? -21.706 -13.113 20.004 1.00 93.50 108 ASP A CA 1
ATOM 846 C C . ASP A 1 108 ? -20.385 -12.327 20.089 1.00 93.50 108 ASP A C 1
ATOM 848 O O . ASP A 1 108 ? -19.313 -12.911 20.247 1.00 93.50 108 ASP A O 1
ATOM 852 N N . PHE A 1 109 ? -20.432 -10.997 19.955 1.00 94.06 109 PHE A N 1
ATOM 853 C CA . PHE A 1 109 ? -19.244 -10.158 20.036 1.00 94.06 109 PHE A CA 1
ATOM 854 C C . PHE A 1 109 ? -18.876 -9.872 21.494 1.00 94.06 109 PHE A C 1
ATOM 856 O O . PHE A 1 109 ? -19.681 -9.355 22.267 1.00 94.06 109 PHE A O 1
ATOM 863 N N . SER A 1 110 ? -17.630 -10.162 21.859 1.00 94.81 110 SER A N 1
ATOM 864 C CA . SER A 1 110 ? -17.106 -9.969 23.213 1.00 94.81 110 SER A CA 1
ATOM 865 C C . SER A 1 110 ? -15.758 -9.250 23.195 1.00 94.81 110 SER A C 1
ATOM 867 O O . SER A 1 110 ? -15.111 -9.128 22.153 1.00 94.81 110 SER A O 1
ATOM 869 N N . VAL A 1 111 ? -15.285 -8.829 24.369 1.00 93.94 111 VAL A N 1
ATOM 870 C CA . VAL A 1 111 ? -13.958 -8.211 24.529 1.00 93.94 111 VAL A CA 1
ATOM 871 C C . VAL A 1 111 ? -12.836 -9.143 24.043 1.00 93.94 111 VAL A C 1
ATOM 873 O O . VAL A 1 111 ? -11.846 -8.676 23.492 1.00 93.94 111 VAL A O 1
ATOM 876 N N . GLU A 1 112 ? -13.012 -10.462 24.149 1.00 94.44 112 GLU A N 1
ATOM 877 C CA . GLU A 1 112 ? -12.056 -11.471 23.660 1.00 94.44 112 GLU A CA 1
ATOM 878 C C . GLU A 1 112 ? -11.940 -11.490 22.127 1.00 94.44 112 GLU A C 1
ATOM 880 O O . GLU A 1 112 ? -10.933 -11.931 21.573 1.00 94.44 112 GLU A O 1
ATOM 885 N N . SER A 1 113 ? -12.948 -10.960 21.426 1.00 91.62 113 SER A N 1
ATOM 886 C CA . SER A 1 113 ? -12.922 -10.785 19.969 1.00 91.62 113 SER A CA 1
ATOM 887 C C . SER A 1 113 ? -11.996 -9.640 19.532 1.00 91.62 113 SER A C 1
ATOM 889 O O . SER A 1 113 ? -11.693 -9.500 18.343 1.00 91.62 113 SER A O 1
ATOM 891 N N . ILE A 1 114 ? -11.533 -8.811 20.475 1.00 94.25 114 ILE A N 1
ATOM 892 C CA . ILE A 1 114 ? -10.699 -7.634 20.237 1.00 94.25 114 ILE A CA 1
ATOM 893 C C . ILE A 1 114 ? -9.254 -7.940 20.638 1.00 94.25 114 ILE A C 1
ATOM 895 O O . ILE A 1 114 ? -8.933 -8.107 21.807 1.00 94.25 114 ILE A O 1
ATOM 899 N N . SER A 1 115 ? -8.336 -7.930 19.667 1.00 92.94 115 SER A N 1
ATOM 900 C CA . SER A 1 115 ? -6.905 -8.079 19.976 1.00 92.94 115 SER A CA 1
ATOM 901 C C . SER A 1 115 ? -6.295 -6.811 20.584 1.00 92.94 115 SER A C 1
ATOM 903 O O . SER A 1 115 ? -5.475 -6.901 21.494 1.00 92.94 115 SER A O 1
ATOM 905 N N . LYS A 1 116 ? -6.646 -5.635 20.049 1.00 91.19 116 LYS A N 1
ATOM 906 C CA . LYS A 1 116 ? -6.200 -4.315 20.517 1.00 91.19 116 LYS A CA 1
ATOM 907 C C . LYS A 1 116 ? -7.274 -3.279 20.193 1.00 91.19 116 LYS A C 1
ATOM 909 O O . LYS A 1 116 ? -7.782 -3.266 19.074 1.00 91.19 116 LYS A O 1
ATOM 914 N N . CYS A 1 117 ? -7.555 -2.378 21.127 1.00 92.50 117 CYS A N 1
ATOM 915 C CA . CYS A 1 117 ? -8.414 -1.214 20.925 1.00 92.50 117 CYS A CA 1
ATOM 916 C C . CYS A 1 117 ? -7.762 0.002 21.587 1.00 92.50 117 CYS A C 1
ATOM 918 O O . CYS A 1 117 ? -7.171 -0.125 22.656 1.00 92.50 117 CYS A O 1
ATOM 920 N N . HIS A 1 118 ? -7.777 1.147 20.908 1.00 90.69 118 HIS A N 1
ATOM 921 C CA . HIS A 1 118 ? -7.238 2.404 21.421 1.00 90.69 118 HIS A CA 1
ATOM 922 C C . HIS A 1 118 ? -7.790 3.585 20.619 1.00 90.69 118 HIS A C 1
ATOM 924 O O . HIS A 1 118 ? -8.219 3.435 19.473 1.00 90.69 118 HIS A O 1
ATOM 930 N N . ARG A 1 119 ? -7.749 4.780 21.214 1.00 89.50 119 ARG A N 1
ATOM 931 C CA . ARG A 1 119 ? -8.082 6.033 20.527 1.00 89.50 119 ARG A CA 1
ATOM 932 C C . ARG A 1 119 ? -6.969 6.421 19.557 1.00 89.50 119 ARG A C 1
ATOM 934 O O . ARG A 1 119 ? -5.789 6.362 19.896 1.00 89.50 119 ARG A O 1
ATOM 941 N N . MET A 1 120 ? -7.354 6.866 18.366 1.00 86.62 120 MET A N 1
ATOM 942 C CA . MET A 1 120 ? -6.428 7.445 17.393 1.00 86.62 120 MET A CA 1
ATOM 943 C C . MET A 1 120 ? -6.308 8.956 17.607 1.00 86.62 120 MET A C 1
ATOM 945 O O . MET A 1 120 ? -7.300 9.613 17.900 1.00 86.62 120 MET A O 1
ATOM 949 N N . GLY A 1 121 ? -5.104 9.510 17.438 1.00 78.38 121 GLY A N 1
ATOM 950 C CA . GLY A 1 121 ? -4.862 10.959 17.529 1.00 78.38 121 GLY A CA 1
ATOM 951 C C . GLY A 1 121 ? -4.163 11.432 18.807 1.00 78.38 121 GLY A C 1
ATOM 952 O O . GLY A 1 121 ? -3.799 12.601 18.895 1.00 78.38 121 GLY A O 1
ATOM 953 N N . ARG A 1 122 ? -3.883 10.542 19.768 1.00 62.81 122 ARG A N 1
ATOM 954 C CA . ARG A 1 122 ? -2.929 10.849 20.842 1.00 62.81 122 ARG A CA 1
ATOM 955 C C . ARG A 1 122 ? -1.503 10.701 20.318 1.00 62.81 122 ARG A C 1
ATOM 957 O O . ARG A 1 122 ? -0.968 9.598 20.254 1.00 62.81 122 ARG A O 1
ATOM 964 N N . VAL A 1 123 ? -0.889 11.825 19.951 1.00 52.47 123 VAL A N 1
ATOM 965 C CA . VAL A 1 123 ? 0.573 11.930 19.937 1.00 52.47 123 VAL A CA 1
ATOM 966 C C . VAL A 1 123 ? 1.028 11.725 21.378 1.00 52.47 123 VAL A C 1
ATOM 968 O O . VAL A 1 123 ? 0.513 12.368 22.290 1.00 52.47 123 VAL A O 1
ATOM 971 N N . SER A 1 124 ? 1.936 10.778 21.567 1.00 48.78 124 SER A N 1
ATOM 972 C CA . SER A 1 124 ? 2.624 10.460 22.814 1.00 48.78 124 SER A CA 1
ATOM 973 C C . SER A 1 124 ? 2.933 11.705 23.650 1.00 48.78 124 SER A C 1
ATOM 975 O O . SER A 1 124 ? 3.862 12.455 23.356 1.00 48.78 124 SER A O 1
ATOM 977 N N . GLY A 1 125 ? 2.166 11.881 24.717 1.00 46.59 125 GLY A N 1
ATOM 978 C CA . GLY A 1 125 ? 2.510 12.712 25.857 1.00 46.59 125 GLY A CA 1
ATOM 979 C C . GLY A 1 125 ? 2.600 11.833 27.092 1.00 46.59 125 GLY A C 1
ATOM 980 O O . GLY A 1 125 ? 1.901 12.106 28.050 1.00 46.59 125 GLY A O 1
ATOM 981 N N . GLU A 1 126 ? 3.364 10.742 27.023 1.00 40.59 126 GLU A N 1
ATOM 982 C CA . GLU A 1 126 ? 3.832 9.982 28.187 1.00 40.59 126 GLU A CA 1
ATOM 983 C C . GLU A 1 126 ? 4.956 9.044 27.731 1.00 40.59 126 GLU A C 1
ATOM 985 O O . GLU A 1 126 ? 4.747 8.024 27.077 1.00 40.59 126 GLU A O 1
ATOM 990 N N . ALA A 1 127 ? 6.184 9.472 28.011 1.00 42.78 127 ALA A N 1
ATOM 991 C CA . ALA A 1 127 ? 7.325 8.584 28.104 1.00 42.78 127 ALA A CA 1
ATOM 992 C C . ALA A 1 127 ? 7.241 7.840 29.446 1.00 42.78 127 ALA A C 1
ATOM 994 O O . ALA A 1 127 ? 7.037 8.484 30.474 1.00 42.78 127 ALA A O 1
ATOM 995 N N . GLY A 1 128 ? 7.483 6.528 29.436 1.00 37.22 128 GLY A N 1
ATOM 996 C CA . GLY A 1 128 ? 7.891 5.770 30.624 1.00 37.22 128 GLY A CA 1
ATOM 997 C C . GLY A 1 128 ? 6.956 4.631 31.030 1.00 37.22 128 GLY A C 1
ATOM 998 O O . GLY A 1 128 ? 5.780 4.858 31.302 1.00 37.22 128 GLY A O 1
ATOM 999 N N . GLY A 1 129 ? 7.530 3.426 31.127 1.00 33.12 129 GLY A N 1
ATOM 1000 C CA . GLY A 1 129 ? 6.932 2.232 31.729 1.00 33.12 129 GLY A CA 1
ATOM 1001 C C . GLY A 1 129 ? 7.365 0.949 31.048 1.00 33.12 129 GLY A C 1
ATOM 1002 O O . GLY A 1 129 ? 6.471 0.301 30.469 1.00 33.12 129 GLY A O 1
#

Sequence (129 aa):
MEVLQESILKLQQIFTEKMDEYQSELQAACPSPNINSLKSDFSAFRSFIFTALQALQQQVGLLAQQVDNIEMRSRRKVLLCHGLPELKGEDTSAVITSIIVDRLKVADFSVESISKCHRMGRVSGEAGG

Organism: NCBI:txid40085

Mean predicted aligned error: 13.8 Å

Solvent-accessible surface area (backbone atoms only — not comparable to full-atom values): 8009 Å² total; per-residue (Å²): 109,69,71,57,52,53,51,50,52,52,50,51,50,53,48,52,51,54,51,52,51,51,52,50,53,61,69,68,45,74,84,75,70,63,64,66,57,59,50,50,53,50,48,52,50,49,53,50,52,53,52,54,50,51,52,52,53,50,51,51,52,52,49,52,54,50,50,52,51,50,52,51,63,70,44,70,88,64,82,89,86,78,93,70,86,86,62,91,90,62,58,53,46,59,55,52,30,51,46,39,32,74,74,70,61,42,77,88,59,46,56,86,78,51,92,78,69,77,84,84,84,75,74,87,86,73,88,89,135

Nearest PDB structures (foldseek):
  8qb7-assembly1_A  TM=3.921E-01  e=8.010E+00  Saccharomyces cerevisiae